Protein AF-V4L8W6-F1 (afdb_monomer_lite)

Radius of gyration: 13.12 Å; chains: 1; bounding box: 25×32×28 Å

Secondary structure (DSSP, 8-state):
--GGGPPPEEEEE--SHHHHHHHHHHHHHH-TT---PPPS-EEEEEEEETTEEEEEEEEEGGGGG-HHHHHHT-

Structure (mmCIF, N/CA/C/O backbone):
data_AF-V4L8W6-F1
#
_entry.id   AF-V4L8W6-F1
#
loop_
_atom_site.group_PDB
_atom_site.id
_atom_site.type_symbol
_atom_site.label_atom_id
_atom_site.label_alt_id
_atom_site.label_comp_id
_atom_site.label_asym_id
_atom_site.label_entity_id
_atom_site.label_seq_id
_atom_site.pdbx_PDB_ins_code
_atom_site.Cartn_x
_atom_site.Cartn_y
_atom_site.Cartn_z
_atom_site.occupancy
_atom_site.B_iso_or_equiv
_atom_site.auth_seq_id
_atom_site.auth_comp_id
_atom_site.auth_asym_id
_atom_site.auth_a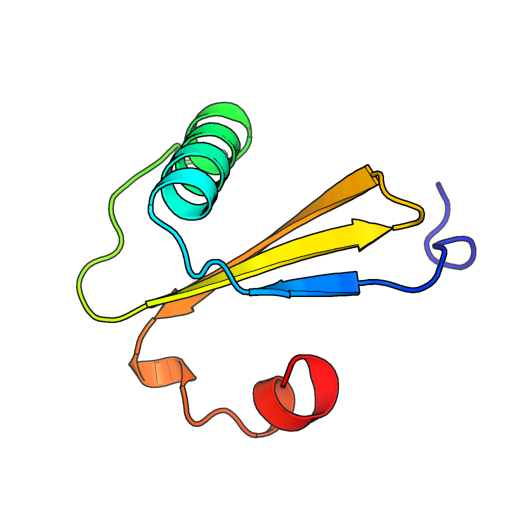tom_id
_atom_site.pdbx_PDB_model_num
ATOM 1 N N . MET A 1 1 ? -3.974 -11.861 16.663 1.00 56.78 1 MET A N 1
ATOM 2 C CA . MET A 1 1 ? -4.198 -13.171 16.014 1.00 56.78 1 MET A CA 1
ATOM 3 C C . MET A 1 1 ? -2.845 -13.805 15.725 1.00 56.78 1 MET A C 1
ATOM 5 O O . MET A 1 1 ? -1.958 -13.060 15.322 1.00 56.78 1 MET A O 1
ATOM 9 N N . PRO A 1 2 ? -2.643 -15.109 15.978 1.00 69.44 2 PRO A N 1
ATOM 10 C CA . PRO A 1 2 ? -1.399 -15.791 15.615 1.00 69.44 2 PRO A CA 1
ATOM 11 C C . PRO A 1 2 ? -1.235 -15.838 14.088 1.00 69.44 2 PRO A C 1
ATOM 13 O O . PRO A 1 2 ? -2.227 -15.924 13.366 1.00 69.44 2 PRO A O 1
ATOM 16 N N . VAL A 1 3 ? 0.007 -15.790 13.588 1.00 61.59 3 VAL A N 1
ATOM 17 C CA . VAL A 1 3 ? 0.286 -15.638 12.143 1.00 61.59 3 VAL A CA 1
ATOM 18 C C . VAL A 1 3 ? -0.276 -16.791 11.294 1.00 61.59 3 VAL A C 1
ATOM 20 O O . VAL A 1 3 ? -0.677 -16.577 10.156 1.00 61.59 3 VAL A O 1
ATOM 23 N N . GLY A 1 4 ? -0.379 -17.995 11.871 1.00 67.50 4 GLY A N 1
ATOM 24 C CA . GLY A 1 4 ? -0.925 -19.187 11.209 1.00 67.50 4 GLY A CA 1
ATOM 25 C C . GLY A 1 4 ? -2.455 -19.237 11.108 1.00 67.50 4 GLY A C 1
ATOM 26 O O . GLY A 1 4 ? -2.979 -20.155 10.492 1.00 67.50 4 GLY A O 1
ATOM 27 N N . ALA A 1 5 ? -3.170 -18.277 11.703 1.00 67.38 5 ALA A N 1
ATOM 28 C CA . ALA A 1 5 ? -4.633 -18.191 11.653 1.00 67.3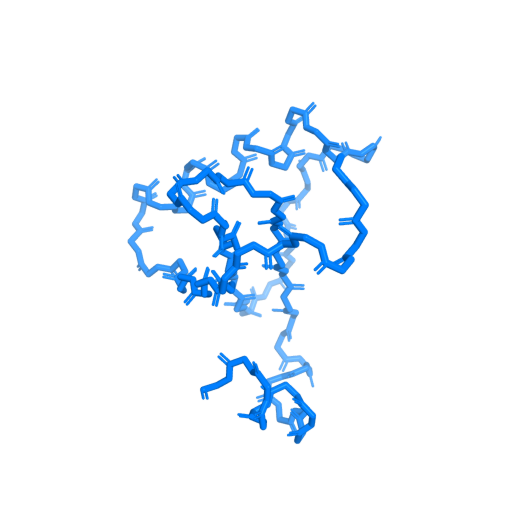8 5 ALA A CA 1
ATOM 29 C C . ALA A 1 5 ? -5.136 -17.053 10.750 1.00 67.38 5 ALA A C 1
ATOM 31 O O . ALA A 1 5 ? -6.329 -16.746 10.758 1.00 67.38 5 ALA A O 1
ATOM 32 N N . LEU A 1 6 ? -4.244 -16.386 10.007 1.00 67.81 6 LEU A N 1
ATOM 33 C CA . LEU A 1 6 ? -4.665 -15.358 9.064 1.00 67.81 6 LEU A CA 1
ATOM 34 C C . LEU A 1 6 ? -5.466 -15.988 7.925 1.00 67.81 6 LEU A C 1
ATOM 36 O O . LEU A 1 6 ? -5.006 -16.907 7.247 1.00 67.81 6 LEU A O 1
ATOM 40 N N . ALA A 1 7 ? -6.667 -15.453 7.716 1.00 78.69 7 ALA A N 1
ATOM 41 C CA . ALA A 1 7 ? -7.456 -15.750 6.536 1.00 78.69 7 ALA A CA 1
ATOM 42 C C . ALA A 1 7 ? -6.686 -15.323 5.267 1.00 78.69 7 ALA A C 1
ATOM 44 O O . ALA A 1 7 ? -5.771 -14.493 5.353 1.00 78.69 7 ALA A O 1
ATOM 45 N N . PRO A 1 8 ? -7.050 -15.854 4.085 1.00 84.44 8 PRO 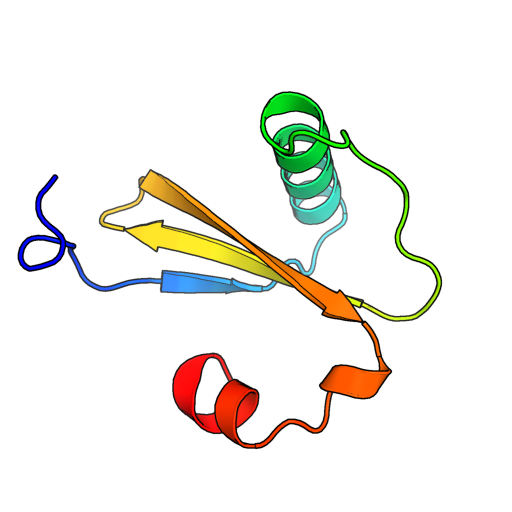A N 1
ATOM 46 C CA . PRO A 1 8 ? -6.406 -15.489 2.831 1.00 84.44 8 PRO A CA 1
ATOM 47 C C . PRO A 1 8 ? -6.296 -13.974 2.654 1.00 84.44 8 PRO A C 1
ATOM 49 O O . PRO A 1 8 ? -7.260 -13.231 2.864 1.00 84.44 8 PRO A O 1
ATOM 52 N N . LEU A 1 9 ? -5.099 -13.531 2.273 1.00 88.12 9 LEU A N 1
ATOM 53 C CA . LEU A 1 9 ? -4.802 -12.120 2.090 1.00 88.12 9 LEU A CA 1
ATOM 54 C C . LEU A 1 9 ? -5.277 -11.645 0.724 1.00 88.12 9 LEU A C 1
ATOM 56 O O . LEU A 1 9 ? -4.955 -12.241 -0.303 1.00 88.12 9 LEU A O 1
ATOM 60 N N . VAL A 1 10 ? -5.998 -10.529 0.715 1.00 89.81 10 VAL A N 1
ATOM 61 C CA . VAL A 1 10 ? -6.443 -9.865 -0.508 1.00 89.81 10 VAL A CA 1
ATOM 62 C C . VAL A 1 10 ? -5.663 -8.571 -0.678 1.00 89.81 10 VAL A C 1
ATOM 64 O O . VAL A 1 10 ? -5.763 -7.657 0.144 1.00 89.81 10 VAL A O 1
ATOM 67 N N . PHE A 1 11 ? -4.911 -8.483 -1.772 1.00 90.25 11 PHE A N 1
ATOM 68 C CA . PHE A 1 11 ? -4.145 -7.300 -2.147 1.00 90.25 11 PHE A CA 1
ATOM 69 C C . PHE A 1 11 ? -4.961 -6.445 -3.114 1.00 90.25 11 PHE A C 1
ATOM 71 O O . PHE A 1 11 ? -5.155 -6.792 -4.276 1.00 90.25 11 PHE A O 1
ATOM 78 N N . GLN A 1 12 ? -5.440 -5.299 -2.641 1.00 91.19 12 GLN A N 1
ATOM 79 C CA . GLN A 1 12 ? -6.188 -4.356 -3.464 1.00 91.19 12 GLN A CA 1
ATOM 80 C C . GLN A 1 12 ? -5.296 -3.198 -3.888 1.00 91.19 12 GLN A C 1
ATOM 82 O O . GLN A 1 12 ? -4.812 -2.431 -3.053 1.00 91.19 12 GLN A O 1
ATOM 87 N N . ARG A 1 13 ? -5.095 -3.051 -5.199 1.00 91.25 13 ARG A N 1
ATOM 88 C CA . ARG A 1 13 ? -4.345 -1.927 -5.764 1.00 91.25 13 ARG A CA 1
ATOM 89 C C . ARG A 1 13 ? -5.153 -0.638 -5.638 1.00 91.25 13 ARG A C 1
ATOM 91 O O . ARG A 1 13 ? -6.306 -0.582 -6.056 1.00 91.25 13 ARG A O 1
ATOM 98 N N . VAL A 1 14 ? -4.517 0.416 -5.142 1.00 90.81 14 VAL A N 1
ATOM 99 C CA . VAL A 1 14 ? -5.078 1.772 -5.131 1.00 90.81 14 VAL A CA 1
ATOM 100 C C . VAL A 1 14 ? -5.078 2.295 -6.566 1.00 90.81 14 VAL A C 1
ATOM 102 O O . VAL A 1 14 ? -4.014 2.453 -7.168 1.00 90.81 14 VAL A O 1
ATOM 105 N N . ARG A 1 15 ? -6.266 2.519 -7.134 1.00 89.06 15 ARG A N 1
ATOM 106 C CA . ARG A 1 15 ? -6.431 2.989 -8.523 1.00 89.06 15 ARG A CA 1
ATOM 107 C C . ARG A 1 15 ? -7.187 4.309 -8.619 1.00 89.06 15 ARG A C 1
ATOM 109 O O . ARG A 1 15 ? -6.929 5.081 -9.535 1.00 89.06 15 ARG A O 1
ATOM 116 N N . THR A 1 16 ? -8.106 4.567 -7.691 1.00 91.50 16 THR A N 1
ATOM 117 C CA . THR A 1 16 ? -8.969 5.752 -7.725 1.00 91.50 16 THR A CA 1
ATOM 118 C C . THR A 1 16 ? -8.481 6.852 -6.780 1.00 91.50 16 THR A C 1
ATOM 120 O O . THR A 1 16 ? -7.715 6.611 -5.843 1.00 91.50 16 THR A O 1
ATOM 123 N N . SER A 1 17 ? -8.957 8.080 -6.999 1.00 87.56 17 SER A N 1
ATOM 124 C CA . SER A 1 17 ? -8.707 9.212 -6.097 1.00 87.56 17 SER A CA 1
ATOM 125 C C . SER A 1 17 ? -9.280 8.972 -4.695 1.00 87.56 17 SER A C 1
ATOM 127 O O . SER A 1 17 ? -8.628 9.308 -3.706 1.00 87.56 17 SER A O 1
ATOM 129 N N . GLY A 1 18 ? -10.453 8.334 -4.602 1.00 90.31 18 GLY A N 1
ATOM 130 C CA . GLY A 1 18 ? -11.066 7.928 -3.334 1.00 90.31 18 GLY A CA 1
ATOM 131 C C . GLY A 1 18 ? -10.205 6.922 -2.570 1.00 90.31 18 GLY A C 1
ATOM 132 O O . GLY A 1 18 ? -9.924 7.121 -1.388 1.00 90.31 18 GLY A O 1
ATOM 133 N N . ASP A 1 19 ? -9.692 5.899 -3.260 1.00 90.25 19 ASP A N 1
ATOM 134 C CA . ASP A 1 19 ? -8.784 4.925 -2.649 1.00 90.25 19 ASP A CA 1
ATOM 135 C C . ASP A 1 19 ? -7.489 5.568 -2.161 1.00 90.25 19 ASP A C 1
ATOM 137 O O . ASP A 1 19 ? -6.985 5.214 -1.095 1.00 90.25 19 ASP A O 1
ATOM 141 N N . SER A 1 20 ? -6.963 6.519 -2.936 1.00 89.69 20 SER A N 1
ATOM 142 C CA . SER A 1 20 ? -5.745 7.249 -2.596 1.00 89.69 20 SER A CA 1
ATOM 143 C C . SER A 1 20 ? -5.937 8.105 -1.347 1.00 89.69 20 SER A C 1
ATOM 145 O O . SER A 1 20 ? -5.090 8.080 -0.456 1.00 89.69 20 SER A O 1
ATOM 147 N N . ARG A 1 21 ? -7.079 8.799 -1.226 1.00 90.94 21 ARG A N 1
ATOM 148 C CA . ARG A 1 21 ? -7.412 9.581 -0.027 1.00 90.94 21 ARG A CA 1
ATOM 149 C C . ARG A 1 21 ? -7.485 8.690 1.212 1.00 90.94 21 ARG A C 1
ATOM 151 O O . ARG A 1 21 ? -6.855 9.021 2.211 1.00 90.94 21 ARG A O 1
ATOM 158 N N . LEU A 1 22 ? -8.179 7.554 1.127 1.00 91.25 22 LEU A N 1
ATOM 159 C CA . LEU A 1 22 ? -8.287 6.618 2.248 1.00 91.25 22 LEU A CA 1
ATOM 160 C C . LEU A 1 22 ? -6.925 6.006 2.619 1.00 91.25 22 LEU A C 1
ATOM 162 O O . LEU A 1 22 ? -6.599 5.870 3.794 1.00 91.25 22 LEU A O 1
ATOM 166 N N . TRP A 1 23 ? -6.093 5.673 1.629 1.00 92.00 23 TRP A N 1
ATOM 167 C CA . TRP A 1 23 ? -4.734 5.184 1.875 1.00 92.00 23 TRP A CA 1
ATOM 168 C C . TRP A 1 23 ? -3.876 6.235 2.592 1.00 92.00 23 TRP A C 1
ATOM 170 O O . TRP A 1 23 ? -3.234 5.921 3.592 1.00 92.00 23 TRP A O 1
ATOM 180 N N . ASN A 1 24 ? -3.905 7.488 2.126 1.00 90.25 24 ASN A N 1
ATOM 181 C CA . ASN A 1 24 ? -3.164 8.588 2.748 1.00 90.25 24 ASN A CA 1
ATOM 182 C C . ASN A 1 24 ? -3.635 8.834 4.191 1.00 90.25 24 ASN A C 1
ATOM 184 O O . ASN A 1 24 ? -2.807 9.062 5.067 1.00 90.25 24 ASN A O 1
ATOM 188 N N . GLU A 1 25 ? -4.944 8.757 4.449 1.00 91.62 25 GLU A N 1
ATOM 189 C CA . GLU A 1 25 ? -5.505 8.889 5.796 1.00 91.62 25 GLU A CA 1
ATOM 190 C C . GLU A 1 25 ? -4.981 7.802 6.738 1.00 91.62 25 GLU A C 1
ATOM 192 O O . GLU A 1 25 ? -4.562 8.104 7.857 1.00 91.62 25 GLU A O 1
ATOM 197 N N . TYR A 1 26 ? -4.953 6.545 6.291 1.00 90.62 26 TYR A N 1
ATOM 198 C CA . TYR A 1 26 ? -4.406 5.476 7.115 1.00 90.62 26 TYR A CA 1
ATOM 199 C C . TYR A 1 26 ? -2.910 5.656 7.390 1.00 90.62 26 TYR A C 1
ATOM 201 O O . TYR A 1 26 ? -2.478 5.459 8.524 1.00 90.62 26 TYR A O 1
ATOM 209 N N . ILE A 1 27 ? -2.117 6.062 6.394 1.00 89.56 27 ILE A N 1
ATOM 210 C CA . ILE A 1 27 ? -0.696 6.365 6.616 1.00 89.56 27 ILE A CA 1
ATOM 211 C C . ILE A 1 27 ? -0.545 7.503 7.626 1.00 89.56 27 ILE A C 1
ATOM 213 O O . ILE A 1 27 ? 0.232 7.372 8.565 1.00 89.56 27 ILE A O 1
ATOM 217 N N . GLN A 1 28 ? -1.328 8.574 7.494 1.00 89.12 28 GLN A N 1
ATOM 218 C CA . GLN A 1 28 ? -1.286 9.702 8.424 1.00 89.12 28 GLN A CA 1
ATOM 219 C C . GLN A 1 28 ? -1.612 9.289 9.865 1.00 89.12 28 GLN A C 1
ATOM 221 O O . GLN A 1 28 ? -1.011 9.816 10.796 1.00 89.12 28 GLN A O 1
ATOM 226 N N . ARG A 1 29 ? -2.568 8.372 10.057 1.00 90.38 29 ARG A N 1
ATOM 227 C CA . ARG A 1 29 ? -3.023 7.942 11.388 1.00 90.38 29 ARG A CA 1
ATOM 228 C C . ARG A 1 29 ? -2.120 6.890 12.034 1.00 90.38 29 ARG A C 1
ATOM 230 O O . ARG A 1 29 ? -1.983 6.901 13.252 1.00 90.38 29 ARG A O 1
ATOM 237 N N . TYR A 1 30 ? -1.565 5.964 11.250 1.00 87.75 30 TYR A N 1
ATOM 238 C CA . TYR A 1 30 ? -0.943 4.742 11.778 1.00 87.75 30 TYR A CA 1
ATOM 239 C C . TYR A 1 30 ? 0.547 4.595 11.460 1.00 87.75 30 TYR A C 1
ATOM 241 O O . TYR A 1 30 ? 1.221 3.788 12.099 1.00 87.75 30 TYR A O 1
ATOM 249 N N . HIS A 1 31 ? 1.088 5.338 10.492 1.00 86.12 31 HIS A N 1
ATOM 250 C CA . HIS A 1 31 ? 2.520 5.307 10.220 1.00 86.12 31 HIS A CA 1
ATOM 251 C C . HIS A 1 31 ? 3.254 6.212 11.213 1.00 86.12 31 HIS A C 1
ATOM 253 O O . HIS A 1 31 ? 2.910 7.380 11.367 1.00 86.12 31 HIS A O 1
ATOM 259 N N . TYR A 1 32 ? 4.300 5.700 11.859 1.00 86.00 32 TYR A N 1
ATOM 260 C CA . TYR A 1 32 ? 5.026 6.418 12.917 1.00 86.00 32 TYR A CA 1
ATOM 261 C C . TYR A 1 32 ? 5.725 7.707 12.441 1.00 86.00 32 TYR A C 1
ATOM 263 O O . TYR A 1 32 ? 6.001 8.586 13.248 1.00 86.00 32 TYR A O 1
ATOM 271 N N . LEU A 1 33 ? 5.988 7.834 11.135 1.00 84.19 33 LEU A N 1
ATOM 272 C CA . LEU A 1 33 ? 6.513 9.062 10.512 1.00 84.19 33 LEU A CA 1
ATOM 273 C C . LEU A 1 33 ? 5.419 10.004 9.973 1.00 84.19 33 LEU A C 1
ATOM 275 O O . LEU A 1 33 ? 5.743 11.065 9.448 1.00 84.19 33 LEU A O 1
ATOM 279 N N . GLY A 1 34 ? 4.142 9.621 10.059 1.00 80.50 34 GLY A N 1
ATOM 280 C CA . GLY A 1 34 ? 3.036 10.324 9.406 1.00 80.50 34 GLY A CA 1
ATOM 281 C C . GLY A 1 34 ? 3.047 10.205 7.877 1.00 80.50 34 GLY A C 1
ATOM 282 O O . GLY A 1 34 ? 3.847 9.469 7.288 1.00 80.50 34 GLY A O 1
ATOM 283 N N . TYR A 1 35 ? 2.123 10.913 7.220 1.00 76.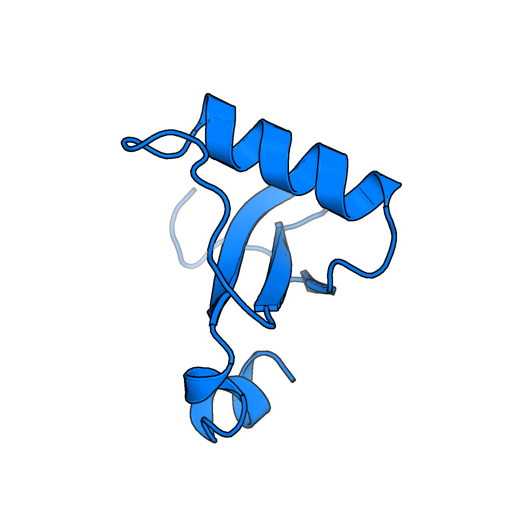75 35 TYR A N 1
ATOM 284 C CA . TYR A 1 35 ? 2.052 10.975 5.762 1.00 76.75 35 TYR A CA 1
ATOM 285 C C . TYR A 1 35 ? 2.959 12.074 5.214 1.00 76.75 35 TYR A C 1
ATOM 287 O O . TYR A 1 35 ? 2.678 13.265 5.338 1.00 76.75 35 TYR A O 1
ATOM 295 N N . THR A 1 36 ? 3.989 11.640 4.495 1.00 71.25 36 THR A N 1
ATOM 296 C CA . THR A 1 36 ? 4.760 12.485 3.584 1.00 71.25 36 THR A CA 1
ATOM 297 C C . THR A 1 36 ? 4.483 12.009 2.159 1.00 71.25 36 THR A C 1
ATOM 299 O O . THR A 1 36 ? 4.582 10.804 1.901 1.00 71.25 36 THR A O 1
ATOM 302 N N . PRO A 1 37 ? 4.131 12.900 1.213 1.00 68.69 37 PRO A N 1
ATOM 303 C CA . PRO A 1 37 ? 3.958 12.516 -0.179 1.00 68.69 37 PRO A CA 1
ATOM 304 C C . PRO A 1 37 ? 5.246 11.870 -0.689 1.00 68.69 37 PRO A C 1
ATOM 306 O O . PRO A 1 37 ? 6.285 12.527 -0.745 1.00 68.69 37 PRO A O 1
ATOM 309 N N . LEU A 1 38 ? 5.200 10.588 -1.059 1.00 67.69 38 LEU A N 1
ATOM 310 C CA . LEU A 1 38 ? 6.359 10.000 -1.718 1.00 67.69 38 LEU A CA 1
ATOM 311 C C . LEU A 1 38 ? 6.511 10.677 -3.094 1.00 67.69 38 LEU A C 1
ATOM 313 O O . LEU A 1 38 ? 5.513 10.820 -3.809 1.00 67.69 38 LEU A O 1
ATOM 317 N N . PRO A 1 39 ? 7.716 11.114 -3.480 1.00 69.69 39 PRO A N 1
ATOM 318 C CA . PRO A 1 39 ? 7.939 11.734 -4.777 1.00 69.69 39 PRO A CA 1
ATOM 319 C C . PRO A 1 39 ? 7.890 10.695 -5.908 1.00 69.69 39 PRO A C 1
ATOM 321 O O . PRO A 1 39 ? 8.318 9.551 -5.750 1.00 69.69 39 PRO A O 1
ATOM 324 N N . GLY A 1 40 ? 7.388 11.111 -7.072 1.00 74.69 40 GLY A N 1
ATOM 325 C CA . GLY A 1 40 ? 7.385 10.301 -8.293 1.00 74.69 40 GLY A CA 1
ATOM 326 C C . GLY A 1 40 ? 6.283 9.237 -8.376 1.00 74.69 40 GLY A C 1
ATOM 327 O O . GLY A 1 40 ? 5.332 9.208 -7.587 1.00 74.69 40 GLY A O 1
ATOM 328 N N . ALA A 1 41 ? 6.401 8.376 -9.391 1.00 77.25 41 ALA A N 1
ATOM 329 C CA . ALA A 1 41 ? 5.424 7.332 -9.671 1.00 77.25 41 ALA A CA 1
ATOM 330 C C . ALA A 1 41 ? 5.434 6.255 -8.577 1.00 77.25 41 ALA A C 1
ATOM 332 O O . ALA A 1 41 ? 6.488 5.800 -8.127 1.00 77.25 41 ALA A O 1
ATOM 333 N N . GLN A 1 42 ? 4.241 5.856 -8.143 1.00 82.00 42 GLN A N 1
ATOM 334 C CA . GLN A 1 42 ? 4.061 4.975 -6.996 1.00 82.00 42 GLN A CA 1
ATOM 335 C C . GLN A 1 42 ? 3.058 3.880 -7.289 1.00 82.00 42 GLN A C 1
ATOM 337 O O . GLN A 1 42 ? 2.058 4.083 -7.978 1.00 82.00 42 GLN A O 1
ATOM 342 N N . LEU A 1 43 ? 3.307 2.730 -6.681 1.00 85.69 43 LEU A N 1
ATOM 343 C CA . LEU A 1 43 ? 2.386 1.615 -6.650 1.00 85.69 43 LEU A CA 1
ATOM 344 C C . LEU A 1 43 ? 1.971 1.375 -5.201 1.00 85.69 43 LEU A C 1
ATOM 346 O O . LEU A 1 43 ? 2.819 1.174 -4.337 1.00 85.69 43 LEU A O 1
ATOM 350 N N . ARG A 1 44 ? 0.668 1.433 -4.930 1.00 90.12 44 ARG A N 1
ATOM 351 C CA . ARG A 1 44 ? 0.125 1.355 -3.572 1.00 90.12 44 ARG A CA 1
ATOM 352 C C . ARG A 1 44 ? -0.917 0.251 -3.481 1.00 90.12 44 ARG A C 1
ATOM 354 O O . ARG A 1 44 ? -1.722 0.078 -4.401 1.00 90.12 44 ARG A O 1
ATOM 361 N N . TYR A 1 45 ? -0.920 -0.448 -2.354 1.00 90.81 45 TYR A N 1
ATOM 362 C CA . TYR A 1 45 ? -1.867 -1.511 -2.049 1.00 90.81 45 TYR A CA 1
ATOM 363 C C . TYR A 1 45 ? -2.431 -1.363 -0.640 1.00 90.81 45 TYR A C 1
ATOM 365 O O . TYR A 1 45 ? -1.755 -0.893 0.280 1.00 90.81 45 TYR A O 1
ATOM 373 N N . ARG A 1 46 ? -3.668 -1.826 -0.481 1.00 92.19 46 ARG A N 1
ATOM 374 C CA . ARG A 1 46 ? -4.284 -2.144 0.806 1.00 92.19 46 ARG A CA 1
ATOM 375 C C . ARG A 1 46 ? -4.390 -3.659 0.914 1.00 92.19 46 ARG A C 1
ATOM 377 O O . ARG A 1 46 ? -4.803 -4.310 -0.045 1.00 92.19 46 ARG A O 1
ATOM 384 N N . VAL A 1 47 ? -4.004 -4.203 2.059 1.00 91.12 47 VAL A N 1
ATOM 385 C CA . VAL A 1 47 ? -4.048 -5.641 2.323 1.00 91.12 47 VAL A CA 1
ATOM 386 C C . VAL A 1 47 ? -5.179 -5.916 3.296 1.00 91.12 47 VAL A C 1
ATOM 388 O O . VAL A 1 47 ? -5.236 -5.316 4.373 1.00 91.12 47 VAL A O 1
ATOM 391 N N . TYR A 1 48 ? -6.060 -6.831 2.912 1.00 90.25 48 TYR A N 1
ATOM 392 C CA . TYR A 1 48 ? -7.197 -7.252 3.715 1.00 90.25 48 TYR A CA 1
ATOM 393 C C . TYR A 1 48 ? -7.065 -8.715 4.114 1.00 90.25 48 TYR A C 1
ATOM 395 O O . TYR A 1 48 ? -6.576 -9.531 3.339 1.00 90.25 48 TYR A O 1
ATOM 403 N N . SER A 1 49 ? -7.570 -9.044 5.297 1.00 90.25 49 SER A N 1
ATOM 404 C CA . SER A 1 49 ? -7.810 -10.412 5.754 1.00 90.25 49 SER A CA 1
ATOM 405 C C . SER A 1 49 ? -9.258 -10.493 6.218 1.00 90.25 49 SER A C 1
ATOM 407 O O . SER A 1 49 ? -9.669 -9.694 7.056 1.00 90.25 49 SER A O 1
ATOM 409 N N . ALA A 1 50 ? -10.044 -11.418 5.658 1.00 88.31 50 ALA A N 1
ATOM 410 C CA . ALA A 1 50 ? -11.474 -11.569 5.966 1.00 88.31 50 ALA A CA 1
ATOM 411 C C . ALA A 1 50 ? -12.279 -10.245 5.901 1.00 88.31 50 ALA A C 1
ATOM 413 O O . ALA A 1 50 ? -13.161 -9.995 6.715 1.00 88.31 50 ALA A O 1
ATOM 414 N N . GLY A 1 51 ? -11.947 -9.365 4.947 1.00 87.06 51 GLY A N 1
ATOM 415 C CA . GLY A 1 51 ? -12.601 -8.060 4.772 1.00 87.06 51 GLY A CA 1
ATOM 416 C C . GLY A 1 51 ? -12.091 -6.940 5.688 1.00 87.06 51 GLY A C 1
ATOM 417 O O . GLY A 1 51 ? -12.435 -5.780 5.471 1.00 87.06 51 GLY A O 1
ATOM 418 N N . GLN A 1 52 ? -11.220 -7.237 6.655 1.00 88.19 52 GLN A N 1
ATOM 419 C CA . GLN A 1 52 ? -10.620 -6.235 7.533 1.00 88.19 52 GLN A CA 1
ATOM 420 C C . GLN A 1 52 ? -9.266 -5.760 6.981 1.00 88.19 52 GLN A C 1
ATOM 422 O O . GLN A 1 52 ? -8.433 -6.602 6.634 1.00 88.19 52 GLN A O 1
ATOM 427 N N . PRO A 1 53 ? -9.007 -4.440 6.888 1.00 89.12 53 PRO A N 1
ATOM 428 C CA . PRO A 1 53 ? -7.700 -3.934 6.488 1.00 89.12 53 PRO A CA 1
ATOM 429 C C . PRO A 1 53 ? -6.674 -4.225 7.586 1.00 89.12 53 PRO A C 1
ATOM 431 O O . PRO A 1 53 ? -6.878 -3.864 8.744 1.00 89.12 53 PRO A O 1
ATOM 434 N N . ILE A 1 54 ? -5.571 -4.871 7.214 1.00 90.62 54 ILE A N 1
ATOM 435 C CA . ILE A 1 54 ? -4.513 -5.271 8.155 1.00 90.62 54 ILE A CA 1
ATOM 436 C C . ILE A 1 54 ? -3.154 -4.644 7.843 1.00 90.62 54 ILE A C 1
ATOM 438 O O . ILE A 1 54 ? -2.310 -4.564 8.729 1.00 90.62 54 ILE A O 1
ATOM 442 N N . ALA A 1 55 ? -2.921 -4.212 6.599 1.00 90.06 55 ALA A N 1
ATOM 443 C CA . ALA A 1 55 ? -1.656 -3.606 6.197 1.00 90.06 55 ALA A CA 1
ATOM 444 C C . ALA A 1 55 ? -1.807 -2.695 4.972 1.00 90.06 55 ALA A C 1
ATOM 446 O O . ALA A 1 55 ? -2.774 -2.770 4.208 1.00 90.06 55 ALA A O 1
ATOM 447 N N . LEU A 1 56 ? -0.802 -1.844 4.774 1.00 91.06 56 LEU A N 1
ATOM 448 C CA . LEU A 1 56 ? -0.670 -0.926 3.646 1.00 91.06 56 LEU A CA 1
ATOM 449 C C . LEU A 1 56 ? 0.726 -1.087 3.067 1.00 91.06 56 LEU A C 1
ATOM 451 O O . LEU A 1 56 ? 1.700 -1.125 3.813 1.00 91.06 56 LEU A O 1
ATOM 455 N N . LEU A 1 57 ? 0.820 -1.158 1.743 1.00 88.25 57 LEU A N 1
ATOM 456 C CA . LEU A 1 57 ? 2.094 -1.280 1.041 1.00 88.25 57 LEU A CA 1
ATOM 457 C C . LEU A 1 57 ? 2.227 -0.140 0.036 1.00 88.25 57 LEU A C 1
ATOM 459 O O . LEU A 1 57 ? 1.258 0.220 -0.638 1.00 88.25 57 LEU A O 1
ATOM 463 N N . GLY A 1 58 ? 3.428 0.416 -0.072 1.00 87.38 58 GLY A N 1
ATOM 464 C CA . GLY A 1 58 ? 3.772 1.463 -1.026 1.00 87.38 58 GLY A CA 1
ATOM 465 C C . GLY A 1 58 ? 5.152 1.200 -1.614 1.00 87.38 58 GLY A C 1
ATOM 466 O O . GLY A 1 58 ? 6.103 0.955 -0.881 1.00 87.38 58 GLY A O 1
ATOM 467 N N . PHE A 1 59 ? 5.255 1.255 -2.938 1.00 82.50 59 PHE A N 1
ATOM 468 C CA . PHE A 1 59 ? 6.488 1.036 -3.683 1.00 82.50 59 PHE A CA 1
ATOM 469 C C . PHE A 1 59 ? 6.759 2.237 -4.587 1.00 82.50 59 PHE A C 1
ATOM 471 O O . PHE A 1 59 ? 5.889 2.647 -5.363 1.00 82.50 59 PHE A O 1
ATOM 478 N N . GLY A 1 60 ? 7.972 2.786 -4.507 1.00 80.69 60 GLY A N 1
ATOM 479 C CA . GLY A 1 60 ? 8.455 3.778 -5.466 1.00 80.69 60 GLY A CA 1
ATOM 480 C C . GLY A 1 60 ? 8.752 3.156 -6.835 1.00 80.69 60 GLY A C 1
ATOM 481 O O . GLY A 1 60 ? 8.880 1.937 -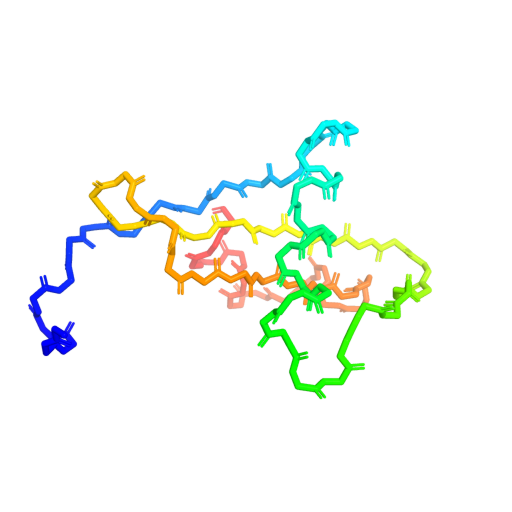6.962 1.00 80.69 60 GLY A O 1
ATOM 482 N N . ALA A 1 61 ? 8.893 4.002 -7.858 1.00 72.12 61 ALA A N 1
ATOM 483 C CA . ALA A 1 61 ? 9.099 3.596 -9.251 1.00 72.12 61 ALA A CA 1
ATOM 484 C C . ALA A 1 61 ? 10.264 2.608 -9.463 1.00 72.12 61 ALA A C 1
ATOM 486 O O . ALA A 1 61 ? 10.141 1.678 -10.254 1.00 72.12 61 ALA A O 1
ATOM 487 N N . ALA A 1 62 ? 11.367 2.743 -8.717 1.00 68.62 62 ALA A N 1
ATOM 488 C CA . ALA A 1 62 ? 12.520 1.840 -8.824 1.00 68.62 62 ALA A CA 1
ATOM 489 C C . ALA A 1 62 ? 12.184 0.373 -8.479 1.00 68.62 62 ALA A C 1
ATOM 491 O O . ALA A 1 62 ? 12.806 -0.548 -8.998 1.00 68.62 62 ALA A O 1
ATOM 492 N N . ALA A 1 63 ? 11.165 0.140 -7.646 1.00 64.31 63 ALA A N 1
ATOM 493 C CA . ALA A 1 63 ? 10.717 -1.198 -7.265 1.00 64.31 63 ALA A CA 1
ATOM 494 C C . ALA A 1 63 ? 9.680 -1.790 -8.241 1.00 64.31 63 ALA A C 1
ATOM 496 O O . ALA A 1 63 ? 9.131 -2.864 -7.987 1.00 64.31 63 ALA A O 1
ATOM 497 N N . TRP A 1 64 ? 9.376 -1.111 -9.357 1.00 63.12 64 TRP A N 1
ATOM 498 C CA . TRP A 1 64 ? 8.339 -1.569 -10.281 1.00 63.12 64 TRP A CA 1
ATOM 499 C C . TRP A 1 64 ? 8.681 -2.856 -11.035 1.00 63.12 64 TRP A C 1
ATOM 501 O O . TRP A 1 64 ? 7.757 -3.535 -11.471 1.00 63.12 64 TRP A O 1
ATOM 511 N N . MET A 1 65 ? 9.969 -3.186 -11.141 1.00 58.94 65 MET A N 1
ATOM 512 C CA . MET A 1 65 ? 10.493 -4.348 -11.871 1.00 58.94 65 MET A CA 1
ATOM 513 C C . MET A 1 65 ? 11.010 -5.459 -10.933 1.00 58.94 65 MET A C 1
ATOM 515 O O . MET A 1 65 ? 11.818 -6.297 -11.325 1.00 58.94 65 MET A O 1
ATOM 519 N N . SER A 1 66 ? 10.602 -5.445 -9.659 1.00 64.62 66 SER A N 1
ATOM 520 C CA . SER A 1 66 ? 11.058 -6.433 -8.679 1.00 64.62 66 SER A CA 1
ATOM 521 C C . SER A 1 66 ? 10.319 -7.765 -8.863 1.00 64.62 66 SER A C 1
ATOM 523 O O . SER A 1 66 ? 9.159 -7.892 -8.477 1.00 64.62 66 SER A O 1
ATOM 525 N N . ALA A 1 67 ? 11.004 -8.777 -9.405 1.00 61.47 67 ALA A N 1
ATOM 526 C CA . ALA A 1 67 ? 10.427 -10.100 -9.678 1.00 61.47 67 ALA A CA 1
ATOM 527 C C . ALA A 1 67 ? 9.725 -10.777 -8.472 1.00 61.47 67 ALA A C 1
ATOM 529 O O . ALA A 1 67 ? 8.689 -11.414 -8.671 1.00 61.47 67 ALA A O 1
ATOM 530 N N . PRO A 1 68 ? 10.201 -10.638 -7.215 1.00 63.09 68 PRO A N 1
ATOM 531 C CA . PRO A 1 68 ? 9.456 -11.118 -6.051 1.00 63.09 68 PRO A CA 1
ATOM 532 C C . PRO A 1 68 ? 8.106 -10.413 -5.865 1.00 63.09 68 PRO A C 1
ATOM 534 O O . PRO A 1 68 ? 7.119 -11.067 -5.545 1.00 63.09 68 PRO A O 1
ATOM 537 N N . ARG A 1 69 ? 8.018 -9.097 -6.107 1.00 70.94 69 ARG A N 1
ATOM 538 C CA . ARG A 1 69 ? 6.737 -8.375 -6.045 1.00 70.94 69 ARG A CA 1
ATOM 539 C C . ARG A 1 69 ? 5.754 -8.964 -7.047 1.00 70.94 69 ARG A C 1
ATOM 541 O O . ARG A 1 69 ? 4.618 -9.236 -6.684 1.00 70.94 69 ARG A O 1
ATOM 548 N N . ASP A 1 70 ? 6.200 -9.171 -8.280 1.00 64.81 70 ASP A N 1
ATOM 549 C CA . ASP A 1 70 ? 5.339 -9.681 -9.351 1.00 64.81 70 ASP A CA 1
ATOM 550 C C . ASP A 1 70 ? 4.837 -11.089 -9.057 1.00 64.81 70 ASP A C 1
ATOM 552 O O . ASP A 1 70 ? 3.682 -11.392 -9.314 1.00 64.81 70 ASP A O 1
ATOM 556 N N . ARG A 1 71 ? 5.669 -11.937 -8.448 1.00 65.12 71 ARG A N 1
ATOM 557 C CA . ARG A 1 71 ? 5.288 -13.314 -8.119 1.00 65.12 71 ARG A CA 1
ATOM 558 C C . ARG A 1 71 ? 4.283 -13.424 -6.966 1.00 65.12 71 ARG A C 1
ATOM 560 O O . ARG A 1 71 ? 3.536 -14.396 -6.929 1.00 65.12 71 ARG A O 1
ATOM 567 N N . TYR A 1 72 ? 4.300 -12.492 -6.010 1.00 66.75 72 TYR A N 1
ATOM 568 C CA . TYR A 1 72 ? 3.525 -12.616 -4.764 1.00 66.75 72 TYR A CA 1
ATOM 569 C C . TYR A 1 72 ? 2.422 -11.562 -4.583 1.00 66.75 72 TYR A C 1
ATOM 571 O O . TYR A 1 72 ? 1.530 -11.760 -3.761 1.00 66.75 72 TYR A O 1
ATOM 579 N N . ILE A 1 73 ? 2.486 -10.440 -5.303 1.00 66.88 73 ILE A N 1
ATOM 580 C CA . ILE A 1 73 ? 1.563 -9.296 -5.175 1.00 66.88 73 ILE A CA 1
ATOM 581 C C . ILE A 1 73 ? 0.927 -8.932 -6.534 1.00 66.88 73 ILE A C 1
ATOM 583 O O . ILE A 1 73 ? -0.103 -8.254 -6.556 1.00 66.88 73 ILE A O 1
ATOM 587 N N . GLY A 1 74 ? 1.564 -9.325 -7.645 1.00 56.25 74 GLY A N 1
ATOM 588 C CA . GLY A 1 74 ? 1.192 -8.988 -9.024 1.00 56.25 74 GLY A CA 1
ATOM 589 C C . GLY A 1 74 ? 0.058 -9.829 -9.578 1.00 56.25 74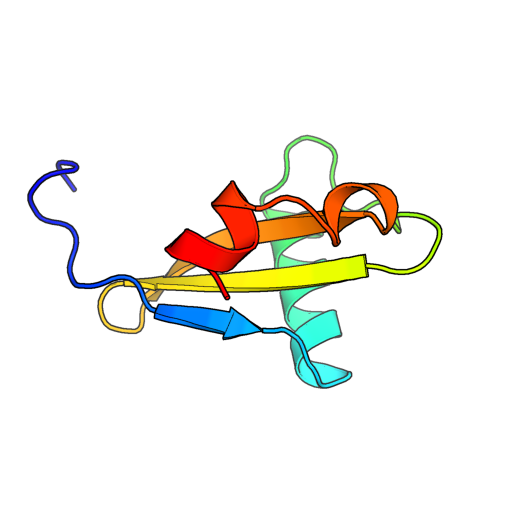 GLY A C 1
ATOM 590 O O . GLY A 1 74 ? 0.189 -11.069 -9.550 1.00 56.25 74 GLY A O 1
#

Sequence (74 aa):
MPVGALAPLVFQRVRTSGDSRLWNEYIQRYHYLGYTPLPGAQLRYRVYSAGQPIALLGFGAAAWMSAPRDRYIG

pLDDT: mean 80.57, std 11.21, range [56.25, 92.19]

Foldseek 3Di:
DPPVPFADKDKAKQDDPVSVVVLLVCQQVPPPVHDDPDDDDKTKIFIDTPNHTDDIDMDHPVCPPPPVCVVPVD